Protein AF-A0A1S8NBG9-F1 (afdb_monomer)

Solvent-accessible surface area (backbone atoms only — not comparable to full-atom values): 9464 Å² total; per-residue (Å²): 134,78,67,50,77,37,63,27,45,34,36,45,98,89,48,77,46,78,26,41,37,34,44,39,78,67,17,35,38,42,40,48,96,92,41,58,25,39,24,71,75,45,50,79,64,32,30,39,84,59,44,77,70,45,58,77,79,46,57,57,57,92,44,31,61,27,52,38,35,39,42,31,65,45,77,34,36,39,34,44,90,95,41,80,42,86,42,69,28,41,37,36,41,33,34,54,68,92,45,78,54,29,34,39,32,38,76,51,101,91,48,78,48,74,35,72,37,75,32,57,67,54,26,52,57,48,41,58,68,70,48,62,92,66,55,44,79,48,47,79,69,54,62,52,71,66,76,68,98,62,98,65,96,69,89,84,81,83,89,82,87,88,130

Radius of gyration: 17.29 Å; Cα contacts (8 Å, |Δi|>4): 307; chains: 1; bounding box: 41×31×52 Å

pLDDT: mean 83.18, std 18.27, range [30.61, 98.06]

Mean predicted aligned error: 8.27 Å

Structure (mmCIF, N/CA/C/O backbone):
data_AF-A0A1S8NBG9-F1
#
_entry.id   AF-A0A1S8NBG9-F1
#
loop_
_atom_site.group_PDB
_atom_site.id
_atom_site.type_symbol
_atom_site.label_atom_id
_atom_site.label_alt_id
_atom_site.label_comp_id
_atom_site.label_asym_id
_atom_site.label_entity_id
_atom_site.label_seq_id
_atom_site.pdbx_PDB_ins_code
_atom_site.Cartn_x
_atom_site.Cartn_y
_atom_site.Cartn_z
_atom_site.occupancy
_atom_site.B_iso_or_equiv
_atom_site.auth_seq_id
_atom_site.auth_comp_id
_atom_site.auth_asym_id
_atom_site.auth_atom_id
_atom_site.pdbx_PDB_model_num
ATOM 1 N N . MET A 1 1 ? 16.364 2.952 12.885 1.00 53.50 1 MET A N 1
ATOM 2 C CA . MET A 1 1 ? 15.280 3.557 12.078 1.00 53.50 1 MET A CA 1
ATOM 3 C C . MET A 1 1 ? 14.243 2.465 11.866 1.00 53.50 1 MET A C 1
ATOM 5 O O . MET A 1 1 ? 14.634 1.398 11.414 1.00 53.50 1 MET A O 1
ATOM 9 N N . VAL A 1 2 ? 12.998 2.642 12.316 1.00 58.16 2 VAL A N 1
ATOM 10 C CA . VAL A 1 2 ? 11.990 1.567 12.262 1.00 58.16 2 VAL A CA 1
ATOM 11 C C . VAL A 1 2 ? 11.369 1.547 10.867 1.00 58.16 2 VAL A C 1
ATOM 13 O O . VAL A 1 2 ? 10.716 2.514 10.483 1.00 58.16 2 VAL A O 1
ATOM 16 N N . ASN A 1 3 ? 11.587 0.460 10.127 1.00 77.38 3 ASN A N 1
ATOM 17 C CA . ASN A 1 3 ? 10.870 0.169 8.889 1.00 77.38 3 ASN A CA 1
ATOM 18 C C . ASN A 1 3 ? 9.755 -0.821 9.222 1.00 77.38 3 ASN A C 1
ATOM 20 O O . ASN A 1 3 ? 10.030 -1.916 9.718 1.00 77.38 3 ASN A O 1
ATOM 24 N N . ILE A 1 4 ? 8.504 -0.444 8.970 1.00 88.69 4 ILE A N 1
ATOM 25 C CA . ILE A 1 4 ? 7.360 -1.328 9.190 1.00 88.69 4 ILE A CA 1
ATOM 26 C C . ILE A 1 4 ? 7.113 -2.107 7.901 1.00 88.69 4 ILE A C 1
ATOM 28 O O . ILE A 1 4 ? 6.866 -1.512 6.856 1.00 88.69 4 ILE A O 1
ATOM 32 N N . LYS A 1 5 ? 7.209 -3.435 7.981 1.00 92.75 5 LYS A N 1
ATOM 33 C CA . LYS A 1 5 ? 7.091 -4.348 6.841 1.00 92.75 5 LYS A CA 1
ATOM 34 C C . LYS A 1 5 ? 5.676 -4.910 6.733 1.00 92.75 5 LYS A C 1
ATOM 36 O O . LYS A 1 5 ? 5.178 -5.500 7.691 1.00 92.75 5 LYS A O 1
ATOM 41 N N . TYR A 1 6 ? 5.092 -4.836 5.541 1.00 93.50 6 TYR A N 1
ATOM 42 C CA . TYR A 1 6 ? 3.836 -5.499 5.203 1.00 93.50 6 TYR A CA 1
ATOM 43 C C . TYR A 1 6 ? 3.975 -6.356 3.952 1.00 93.50 6 TYR A C 1
ATOM 45 O O . TYR A 1 6 ? 4.665 -5.999 3.000 1.00 93.50 6 TYR A O 1
ATOM 53 N N . ASN A 1 7 ? 3.282 -7.492 3.956 1.00 95.00 7 ASN A N 1
ATOM 54 C CA . ASN A 1 7 ? 3.069 -8.256 2.735 1.00 95.00 7 ASN A CA 1
ATOM 55 C C . ASN A 1 7 ? 1.997 -7.558 1.900 1.00 95.00 7 ASN A C 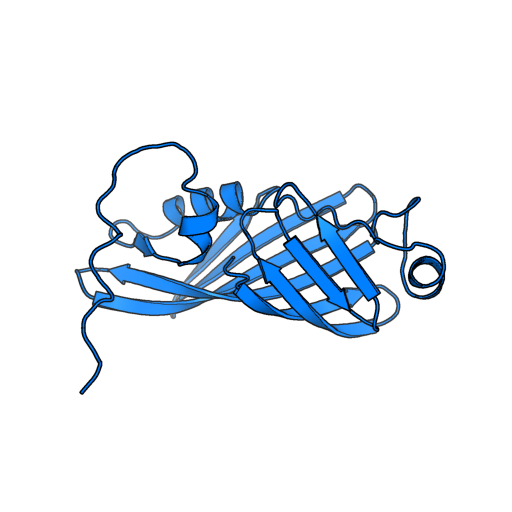1
ATOM 57 O O . ASN A 1 7 ? 0.993 -7.086 2.444 1.00 95.00 7 ASN A O 1
ATOM 61 N N . ALA A 1 8 ? 2.195 -7.560 0.592 1.00 97.06 8 ALA A N 1
ATOM 62 C CA . ALA A 1 8 ? 1.265 -6.999 -0.365 1.00 97.06 8 ALA A CA 1
ATOM 63 C C . ALA A 1 8 ? 1.003 -7.982 -1.507 1.00 97.06 8 ALA A C 1
ATOM 65 O O . ALA A 1 8 ? 1.795 -8.895 -1.760 1.00 97.06 8 ALA A O 1
ATOM 66 N N . LEU A 1 9 ? -0.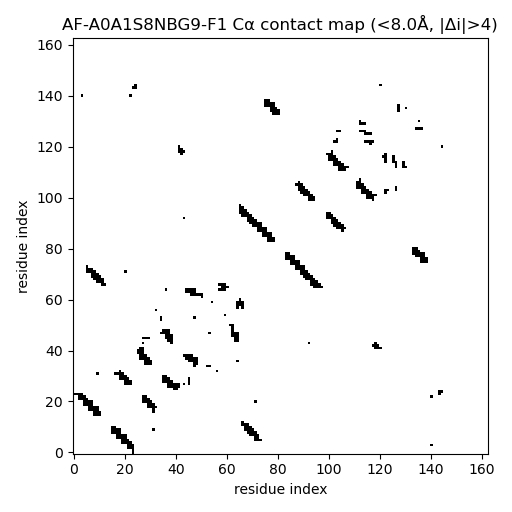124 -7.795 -2.179 1.00 98.06 9 LEU A N 1
ATOM 67 C CA . LEU A 1 9 ? -0.411 -8.429 -3.455 1.00 98.06 9 LEU A CA 1
ATOM 68 C C . LEU A 1 9 ? -0.178 -7.387 -4.545 1.00 98.06 9 LEU A C 1
ATOM 70 O O . LEU A 1 9 ? -0.821 -6.341 -4.540 1.00 98.06 9 LEU A O 1
ATOM 74 N N . TYR A 1 10 ? 0.766 -7.660 -5.433 1.00 97.88 10 TYR A N 1
ATOM 75 C CA . TYR A 1 10 ? 1.081 -6.825 -6.580 1.00 97.88 10 TYR A CA 1
ATOM 76 C C . TYR A 1 10 ? 0.446 -7.435 -7.823 1.00 97.88 10 TYR A C 1
ATOM 78 O O . TYR A 1 10 ? 0.564 -8.640 -8.044 1.00 97.88 10 TYR A O 1
ATOM 86 N N . THR A 1 11 ? -0.218 -6.618 -8.628 1.00 97.44 11 THR A N 1
ATOM 87 C CA . THR A 1 11 ? -0.814 -7.042 -9.893 1.00 97.44 11 THR A CA 1
ATOM 88 C C . THR A 1 11 ? -0.444 -6.057 -10.988 1.00 97.44 11 THR A C 1
ATOM 90 O O . THR A 1 11 ? -0.571 -4.850 -10.807 1.00 97.44 11 THR A O 1
ATOM 93 N N . ASP A 1 12 ? -0.015 -6.572 -12.129 1.00 95.06 12 ASP A N 1
ATOM 94 C CA . ASP A 1 12 ? 0.208 -5.817 -13.358 1.00 95.06 12 ASP A CA 1
ATOM 95 C C . ASP A 1 12 ? -0.260 -6.643 -14.567 1.00 95.06 12 ASP A C 1
ATOM 97 O O . ASP A 1 12 ? -0.882 -7.697 -14.419 1.00 95.06 12 ASP A O 1
ATOM 101 N N . ASN A 1 13 ? 0.041 -6.186 -15.784 1.00 89.00 13 ASN A N 1
ATOM 102 C CA . ASN A 1 13 ? -0.348 -6.913 -16.997 1.00 89.00 13 ASN A CA 1
ATOM 103 C C . ASN A 1 13 ? 0.379 -8.263 -17.172 1.00 89.00 13 ASN A C 1
ATOM 105 O O . ASN A 1 13 ? -0.015 -9.047 -18.034 1.00 89.00 13 ASN A O 1
ATOM 109 N N . LEU A 1 14 ? 1.442 -8.534 -16.405 1.00 88.69 14 LEU A N 1
ATOM 110 C CA . LEU A 1 14 ? 2.198 -9.788 -16.473 1.00 88.69 14 LEU A CA 1
ATOM 111 C C . LEU A 1 14 ? 1.652 -10.838 -15.501 1.00 88.69 14 LEU A C 1
ATOM 113 O O . LEU A 1 14 ? 1.815 -12.035 -15.739 1.00 88.69 14 LEU A O 1
ATOM 117 N N . GLY A 1 15 ? 0.976 -10.416 -14.432 1.00 91.56 15 GLY A N 1
ATOM 118 C CA . GLY A 1 15 ? 0.299 -11.326 -13.520 1.00 91.56 15 GLY A CA 1
ATOM 119 C C . GLY A 1 15 ? 0.098 -10.759 -12.123 1.00 91.56 15 GLY A C 1
ATOM 120 O O . GLY A 1 15 ? 0.120 -9.553 -11.898 1.00 91.56 15 GLY A O 1
ATOM 121 N N . CYS A 1 16 ? -0.117 -11.669 -11.175 1.00 95.75 16 CYS A N 1
ATOM 122 C CA . CYS A 1 16 ? -0.389 -11.364 -9.777 1.00 95.75 16 CYS A CA 1
ATOM 123 C C . CYS A 1 16 ? 0.613 -12.096 -8.876 1.00 95.75 16 CYS A C 1
ATOM 125 O O . CYS A 1 16 ? 0.740 -13.320 -8.943 1.00 95.75 16 CYS A O 1
ATOM 127 N N . GLU A 1 17 ? 1.331 -11.353 -8.037 1.00 96.31 17 GLU A N 1
ATOM 128 C CA . GLU A 1 17 ? 2.477 -11.845 -7.276 1.00 96.31 17 GLU A CA 1
ATOM 129 C C . GLU A 1 17 ? 2.535 -11.269 -5.859 1.00 96.31 17 GLU A C 1
ATOM 131 O O . GLU A 1 17 ? 1.965 -10.225 -5.542 1.00 96.31 17 GLU A O 1
ATOM 136 N N . LYS A 1 18 ? 3.251 -11.964 -4.970 1.00 96.81 18 LYS A N 1
ATOM 137 C CA . LYS A 1 18 ? 3.513 -11.456 -3.621 1.00 96.81 18 LYS A CA 1
ATOM 138 C C . LYS A 1 18 ? 4.610 -10.401 -3.682 1.00 96.81 18 LYS A C 1
ATOM 140 O O . LYS A 1 18 ? 5.699 -10.671 -4.178 1.00 96.81 18 LYS A O 1
ATOM 145 N N . ALA A 1 19 ? 4.333 -9.253 -3.087 1.00 97.12 19 ALA A N 1
ATOM 146 C CA . ALA A 1 19 ? 5.289 -8.179 -2.884 1.00 97.12 19 ALA A CA 1
ATOM 147 C C . ALA A 1 19 ? 5.481 -7.903 -1.391 1.00 97.12 19 ALA A C 1
ATOM 149 O O . ALA A 1 19 ? 4.725 -8.377 -0.531 1.00 97.12 19 ALA A O 1
ATOM 150 N N . VAL A 1 20 ? 6.495 -7.105 -1.084 1.00 96.81 20 VAL A N 1
ATOM 151 C CA . VAL A 1 20 ? 6.719 -6.574 0.258 1.00 96.81 20 VAL A CA 1
ATOM 152 C C . VAL A 1 20 ? 6.787 -5.060 0.180 1.00 96.81 20 VAL A C 1
ATOM 154 O O . VAL A 1 20 ? 7.466 -4.514 -0.681 1.00 96.81 20 VAL A O 1
ATOM 157 N N . VAL A 1 21 ? 6.104 -4.389 1.103 1.00 95.25 21 VAL A N 1
ATOM 158 C CA . VAL A 1 21 ? 6.131 -2.933 1.221 1.00 95.25 21 VAL A CA 1
ATOM 159 C C . VAL A 1 21 ? 6.673 -2.553 2.588 1.00 95.25 21 VAL A C 1
ATOM 161 O O . VAL A 1 21 ? 6.240 -3.092 3.611 1.00 95.25 21 VAL A O 1
ATOM 164 N N . TYR A 1 22 ? 7.610 -1.615 2.607 1.00 93.12 22 TYR A N 1
ATOM 165 C CA . TYR A 1 22 ? 8.170 -1.040 3.818 1.00 93.12 22 TYR A CA 1
ATOM 166 C C . TYR A 1 22 ? 7.726 0.407 3.952 1.00 93.12 22 TYR A C 1
ATOM 168 O O . TYR A 1 22 ? 7.833 1.195 3.016 1.00 93.12 22 TYR A O 1
ATOM 176 N N . PHE A 1 23 ? 7.262 0.749 5.146 1.00 89.94 23 PHE A N 1
ATOM 177 C CA . PHE A 1 23 ? 6.854 2.094 5.516 1.00 89.94 23 PHE A CA 1
ATOM 178 C C . PHE A 1 23 ? 7.892 2.669 6.472 1.00 89.94 23 PHE A C 1
ATOM 180 O O . PHE A 1 23 ? 8.256 2.029 7.465 1.00 89.94 23 PHE A O 1
ATOM 187 N N . SER A 1 24 ? 8.368 3.878 6.185 1.00 87.69 24 SER A N 1
ATOM 188 C CA . SER A 1 24 ? 9.344 4.578 7.016 1.00 87.69 24 SER A CA 1
ATOM 189 C C . SER A 1 24 ? 9.103 6.090 7.011 1.00 87.69 24 SER A C 1
ATOM 191 O O . SER A 1 24 ? 8.378 6.618 6.175 1.00 87.69 24 SER A O 1
ATOM 193 N N . LYS A 1 25 ? 9.788 6.812 7.908 1.00 80.94 25 LYS A N 1
ATOM 194 C CA . LYS A 1 25 ? 9.825 8.289 7.901 1.00 80.94 25 LYS A CA 1
ATOM 195 C C . LYS 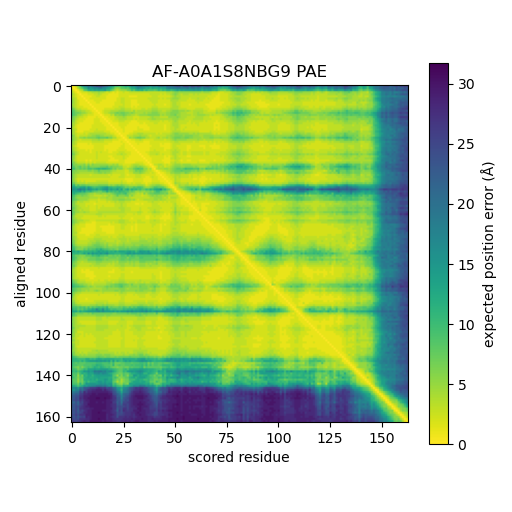A 1 25 ? 10.422 8.900 6.633 1.00 80.94 25 LYS A C 1
ATOM 197 O O . LYS A 1 25 ? 10.214 10.080 6.398 1.00 80.94 25 LYS A O 1
ATOM 202 N N . LYS A 1 26 ? 11.192 8.129 5.864 1.00 82.00 26 LYS A N 1
ATOM 203 C CA . LYS A 1 26 ? 11.803 8.585 4.610 1.00 82.00 26 LYS A CA 1
ATOM 204 C C . LYS A 1 26 ? 10.953 8.250 3.384 1.00 82.00 26 LYS A C 1
ATOM 206 O O . LYS A 1 26 ? 11.410 8.494 2.281 1.00 82.00 26 LYS A O 1
ATOM 211 N N . GLY A 1 27 ? 9.772 7.662 3.586 1.00 89.19 27 GLY A N 1
ATOM 212 C CA . GLY A 1 27 ? 8.869 7.272 2.517 1.00 89.19 27 GLY A CA 1
ATOM 213 C C . GLY A 1 27 ? 8.635 5.760 2.442 1.00 89.19 27 GLY A C 1
ATOM 214 O O . GLY A 1 27 ? 8.693 5.060 3.465 1.00 89.19 27 GLY A O 1
ATOM 215 N N . LEU A 1 28 ? 8.335 5.269 1.239 1.00 92.62 28 LEU A N 1
ATOM 216 C CA . LEU A 1 28 ? 7.943 3.885 0.969 1.00 92.62 28 LEU A CA 1
ATOM 217 C C . LEU A 1 28 ? 9.010 3.147 0.165 1.00 92.62 28 LEU A C 1
ATOM 219 O O . LEU A 1 28 ? 9.664 3.724 -0.698 1.00 92.62 28 LEU A O 1
ATOM 223 N N . GLN A 1 29 ? 9.120 1.843 0.401 1.00 95.06 29 GLN A N 1
ATOM 224 C CA . GLN A 1 29 ? 9.870 0.935 -0.461 1.00 95.06 29 GLN A CA 1
ATOM 225 C C . GLN A 1 29 ? 8.983 -0.246 -0.852 1.00 95.06 29 GLN A C 1
ATOM 227 O O . GLN A 1 29 ? 8.334 -0.836 0.011 1.00 95.06 29 GLN A O 1
ATOM 232 N N . LEU A 1 30 ? 8.977 -0.599 -2.133 1.00 96.00 30 LEU A N 1
ATOM 233 C CA . LEU A 1 30 ? 8.299 -1.757 -2.705 1.00 96.00 30 LEU A CA 1
ATOM 234 C C . LEU A 1 30 ? 9.347 -2.735 -3.244 1.00 96.00 30 LEU A C 1
ATOM 236 O O . LEU A 1 30 ? 10.102 -2.386 -4.147 1.00 96.00 30 LEU A O 1
ATOM 240 N N . ASP A 1 31 ? 9.347 -3.964 -2.733 1.00 95.62 31 ASP A N 1
ATOM 241 C CA . ASP A 1 31 ? 10.161 -5.066 -3.249 1.00 95.62 31 ASP A CA 1
ATOM 242 C C . ASP A 1 31 ? 9.271 -6.067 -4.002 1.00 95.62 31 ASP A C 1
ATOM 244 O O . ASP A 1 31 ? 8.336 -6.641 -3.427 1.00 95.62 31 ASP A O 1
ATOM 248 N N . ILE A 1 32 ? 9.573 -6.294 -5.284 1.00 95.69 32 ILE A N 1
ATOM 249 C CA . ILE A 1 32 ? 8.818 -7.178 -6.186 1.00 95.69 32 ILE A CA 1
ATOM 250 C C . ILE A 1 32 ? 9.721 -7.697 -7.321 1.00 95.69 32 ILE A C 1
ATOM 252 O O . ILE A 1 32 ? 10.531 -6.954 -7.865 1.00 95.69 32 ILE A O 1
ATOM 256 N N . ARG A 1 33 ? 9.615 -8.993 -7.662 1.00 93.12 33 ARG A N 1
ATOM 257 C CA . ARG A 1 33 ? 10.421 -9.694 -8.695 1.00 93.12 33 ARG A CA 1
ATOM 258 C C . ARG A 1 33 ? 11.941 -9.472 -8.594 1.00 93.12 33 ARG A C 1
ATOM 260 O O . ARG A 1 33 ? 12.637 -9.423 -9.600 1.00 93.12 33 ARG A O 1
ATOM 267 N N . GLY A 1 34 ? 12.463 -9.334 -7.375 1.00 90.94 34 GLY A N 1
ATOM 268 C CA . GLY A 1 34 ? 13.890 -9.073 -7.142 1.00 90.94 34 GLY A CA 1
ATOM 269 C C . GLY A 1 34 ? 14.327 -7.627 -7.404 1.00 90.94 34 GLY A C 1
ATOM 270 O O . GLY A 1 34 ? 15.505 -7.324 -7.245 1.00 90.94 34 GLY A O 1
ATOM 271 N N . CYS A 1 35 ? 13.401 -6.730 -7.749 1.00 93.00 35 CYS A N 1
ATOM 272 C CA . CYS A 1 35 ? 13.638 -5.295 -7.861 1.00 93.00 35 CYS A CA 1
ATOM 273 C C . CYS A 1 35 ? 13.113 -4.553 -6.624 1.00 93.00 35 CYS A C 1
ATOM 275 O O . CYS A 1 35 ? 12.118 -4.960 -6.020 1.00 93.00 35 CYS A O 1
ATOM 277 N N . SER A 1 36 ? 13.759 -3.433 -6.298 1.00 94.12 36 SER A N 1
ATOM 278 C CA . SER A 1 36 ? 13.324 -2.502 -5.253 1.00 94.12 36 SER A CA 1
ATOM 279 C C . SER A 1 36 ? 13.007 -1.140 -5.859 1.00 94.12 36 SER A C 1
ATOM 281 O O . SER A 1 36 ? 13.814 -0.571 -6.602 1.00 94.12 36 SER A O 1
ATOM 283 N N . PHE A 1 37 ? 11.844 -0.612 -5.498 1.00 95.25 37 PHE A N 1
ATOM 284 C CA . PHE A 1 37 ? 11.385 0.718 -5.865 1.00 95.25 37 PHE A CA 1
ATOM 285 C C . PHE A 1 37 ? 11.190 1.557 -4.614 1.00 95.25 37 PHE A C 1
ATOM 287 O O . PHE A 1 37 ? 10.711 1.056 -3.599 1.00 95.25 37 PHE A O 1
ATOM 294 N N . GLU A 1 38 ? 11.534 2.833 -4.687 1.00 94.56 38 GLU A N 1
ATOM 295 C CA . GLU A 1 38 ? 11.495 3.746 -3.552 1.00 94.56 38 GLU A CA 1
ATOM 296 C C . GLU A 1 38 ? 10.682 4.988 -3.877 1.00 94.56 38 GLU A C 1
ATOM 298 O O . GLU A 1 38 ? 10.540 5.384 -5.031 1.00 94.56 38 GLU A O 1
ATOM 303 N N . ASN A 1 39 ? 10.136 5.585 -2.831 1.00 91.31 39 ASN A N 1
ATOM 304 C CA . ASN A 1 39 ? 9.374 6.813 -2.880 1.00 91.31 39 ASN A CA 1
ATOM 305 C C . ASN A 1 39 ? 9.711 7.638 -1.637 1.00 91.31 39 ASN A C 1
ATOM 307 O O . ASN A 1 39 ? 9.725 7.078 -0.543 1.00 91.31 39 ASN A O 1
ATOM 311 N N . GLU A 1 40 ? 9.943 8.942 -1.789 1.00 84.00 40 GLU A N 1
ATOM 312 C CA . GLU A 1 40 ? 10.349 9.823 -0.681 1.00 84.00 40 GLU A CA 1
ATOM 313 C C . GLU A 1 40 ? 9.174 10.569 -0.015 1.00 84.00 40 GLU A C 1
ATOM 315 O O . GLU A 1 40 ? 9.336 11.120 1.075 1.00 84.00 40 GLU A O 1
ATOM 320 N N . TYR A 1 41 ? 7.980 10.557 -0.626 1.00 79.25 41 TYR A N 1
ATOM 321 C CA . TYR A 1 41 ? 6.877 11.473 -0.292 1.00 79.25 41 TYR A CA 1
ATOM 322 C C . TYR A 1 41 ? 5.582 10.802 0.205 1.00 79.25 41 TYR A C 1
ATOM 324 O O . TYR A 1 41 ? 4.592 11.487 0.439 1.00 79.25 41 TYR A O 1
ATOM 332 N N . LEU A 1 42 ? 5.582 9.482 0.440 1.00 83.62 42 LEU A N 1
ATOM 333 C CA . LEU A 1 42 ? 4.411 8.687 0.865 1.00 83.62 42 LEU A CA 1
ATOM 334 C C . LEU A 1 42 ? 3.187 8.796 -0.080 1.00 83.62 42 LEU A C 1
ATOM 336 O O . LEU A 1 42 ? 2.075 8.436 0.315 1.00 83.62 42 LEU A O 1
ATOM 340 N N . ASP A 1 43 ? 3.395 9.244 -1.319 1.00 87.44 43 ASP A N 1
ATOM 341 C CA . ASP A 1 43 ? 2.388 9.457 -2.374 1.00 87.44 43 ASP A CA 1
ATOM 342 C C . ASP A 1 43 ? 2.302 8.288 -3.376 1.00 87.44 43 ASP A C 1
ATOM 344 O O . ASP A 1 43 ? 1.557 8.338 -4.350 1.00 87.44 43 ASP A O 1
ATOM 348 N N . PHE A 1 44 ? 3.017 7.195 -3.086 1.00 92.38 44 PHE A N 1
ATOM 349 C CA . PHE A 1 44 ? 3.058 5.958 -3.873 1.00 92.38 44 PHE A CA 1
ATOM 350 C C . PHE A 1 44 ? 3.685 6.095 -5.273 1.00 92.38 44 PHE A C 1
ATOM 352 O O . PHE A 1 44 ? 3.619 5.164 -6.077 1.00 92.38 44 PHE A O 1
ATOM 359 N N . ASP A 1 45 ? 4.374 7.196 -5.570 1.00 93.06 45 ASP A N 1
ATOM 360 C CA . ASP A 1 45 ? 5.148 7.321 -6.805 1.00 93.06 45 ASP A CA 1
ATOM 361 C C . ASP A 1 45 ? 6.489 6.582 -6.683 1.00 93.06 45 ASP A C 1
ATOM 363 O O . ASP A 1 45 ? 7.492 7.106 -6.198 1.00 93.06 45 ASP A O 1
ATOM 367 N N . PHE A 1 46 ? 6.483 5.306 -7.073 1.00 94.56 46 PHE A N 1
ATOM 368 C CA . PHE A 1 46 ? 7.617 4.393 -6.938 1.00 94.56 46 PHE A CA 1
ATOM 369 C C . PHE A 1 46 ? 8.633 4.548 -8.075 1.00 94.56 46 PHE A C 1
ATOM 371 O O . PHE A 1 46 ? 8.302 4.405 -9.253 1.00 94.56 46 PHE A O 1
ATOM 378 N N . VAL A 1 47 ? 9.901 4.749 -7.715 1.00 94.25 47 VAL A N 1
ATOM 379 C CA . VAL A 1 47 ? 11.026 4.908 -8.644 1.00 94.25 47 VAL A CA 1
ATOM 380 C C . VAL A 1 47 ? 12.062 3.808 -8.416 1.00 94.25 47 VAL A C 1
ATOM 382 O O . VAL A 1 47 ? 12.461 3.526 -7.288 1.00 94.25 47 VAL A O 1
ATOM 385 N N . ALA A 1 48 ? 12.522 3.171 -9.491 1.00 92.69 48 ALA A N 1
ATOM 386 C CA . ALA A 1 48 ? 13.574 2.165 -9.444 1.00 92.69 48 ALA A CA 1
ATOM 387 C C . ALA A 1 48 ? 14.948 2.807 -9.192 1.00 92.69 48 ALA A C 1
ATOM 389 O O . ALA A 1 48 ? 15.334 3.758 -9.877 1.00 92.69 48 ALA A O 1
ATOM 390 N N . LYS A 1 49 ? 15.739 2.224 -8.279 1.00 80.62 49 LYS A N 1
ATOM 391 C CA . LYS A 1 49 ? 17.145 2.623 -8.055 1.00 80.62 49 LYS A CA 1
ATOM 392 C C . LYS A 1 49 ? 18.055 2.347 -9.256 1.00 80.62 49 LYS A C 1
ATOM 394 O O . LYS A 1 49 ? 18.975 3.113 -9.521 1.00 80.62 49 LYS A O 1
ATOM 399 N N . SER A 1 50 ? 17.806 1.250 -9.971 1.00 74.50 50 SER A N 1
ATOM 400 C CA . SER A 1 50 ? 18.510 0.851 -11.194 1.00 74.50 50 SER A CA 1
ATOM 401 C C . SER A 1 50 ? 17.477 0.475 -12.245 1.00 74.50 50 SER A C 1
ATOM 403 O O . SER A 1 50 ? 16.660 -0.416 -12.019 1.00 74.50 50 SER A O 1
ATOM 405 N N . SER A 1 51 ? 17.482 1.160 -13.389 1.00 71.81 51 SER A N 1
ATOM 406 C CA . SER A 1 51 ? 16.419 0.981 -14.379 1.00 71.81 51 SER A CA 1
ATOM 407 C C . SER A 1 51 ? 16.673 -0.119 -15.396 1.00 71.81 51 SER A C 1
ATOM 409 O O . SER A 1 51 ? 15.720 -0.555 -16.027 1.00 71.81 51 SER A O 1
ATOM 411 N N . ASN A 1 52 ? 17.906 -0.604 -15.556 1.00 78.50 52 ASN A N 1
ATOM 412 C CA . ASN A 1 52 ? 18.207 -1.569 -16.616 1.00 78.50 52 ASN A CA 1
ATOM 413 C C . ASN A 1 52 ? 17.486 -2.908 -16.410 1.00 78.50 52 ASN A C 1
ATOM 415 O O . ASN A 1 52 ? 16.843 -3.388 -17.332 1.00 78.50 52 ASN A O 1
ATOM 419 N N . GLU A 1 53 ? 17.524 -3.480 -15.207 1.00 81.06 53 GLU A N 1
ATOM 420 C CA . GLU A 1 53 ? 16.826 -4.744 -14.922 1.00 81.06 53 GLU A CA 1
ATOM 421 C C . GLU A 1 53 ? 15.309 -4.540 -14.803 1.00 81.06 53 GLU A C 1
ATOM 423 O O . GLU A 1 53 ? 14.528 -5.293 -15.384 1.00 81.06 53 GLU A O 1
ATOM 428 N N . ALA A 1 54 ? 14.883 -3.469 -14.126 1.00 87.75 54 ALA A N 1
ATOM 429 C CA . ALA A 1 54 ? 13.468 -3.187 -13.900 1.00 87.75 54 ALA A CA 1
ATOM 430 C C . ALA A 1 54 ? 12.694 -2.923 -15.209 1.00 87.75 54 ALA A C 1
ATOM 432 O O . ALA A 1 54 ? 11.569 -3.395 -15.357 1.00 87.75 54 ALA A O 1
ATOM 433 N N . LYS A 1 55 ? 13.304 -2.263 -16.207 1.00 87.12 55 LYS A N 1
ATOM 434 C CA . LYS A 1 55 ? 12.675 -1.991 -17.517 1.00 87.12 55 LYS A CA 1
ATOM 435 C C . LYS A 1 55 ? 12.275 -3.249 -18.288 1.00 87.12 55 LYS A C 1
ATOM 437 O O . LYS A 1 55 ? 11.409 -3.171 -19.154 1.00 87.12 55 LYS A O 1
ATOM 442 N N . HIS A 1 56 ? 12.910 -4.387 -18.013 1.00 88.38 56 HIS A N 1
ATOM 443 C CA . HIS A 1 56 ? 12.573 -5.658 -18.656 1.00 88.38 56 HIS A CA 1
ATOM 444 C C . HIS A 1 56 ? 11.446 -6.413 -17.943 1.00 88.38 56 HIS A C 1
ATOM 446 O O . HIS A 1 56 ? 10.850 -7.309 -18.535 1.00 88.38 56 HIS A O 1
ATOM 452 N N . LEU A 1 57 ? 11.159 -6.061 -16.689 1.00 91.94 57 LEU A N 1
ATOM 453 C CA . LEU A 1 57 ? 10.221 -6.774 -15.819 1.00 91.94 57 LEU A CA 1
ATOM 454 C C . LEU A 1 57 ? 8.945 -5.980 -15.522 1.00 91.94 57 LEU A C 1
ATOM 456 O O . LEU A 1 57 ? 7.988 -6.555 -15.004 1.00 91.94 57 LEU A O 1
ATOM 460 N N . PHE A 1 58 ? 8.935 -4.678 -15.817 1.00 93.88 58 PHE A N 1
ATOM 461 C CA . PHE A 1 58 ? 7.870 -3.762 -15.427 1.00 93.88 58 PHE A CA 1
ATOM 462 C C . PHE A 1 58 ? 7.585 -2.707 -16.495 1.00 93.88 58 PHE A C 1
ATOM 464 O O . PHE A 1 58 ? 8.464 -2.281 -17.246 1.00 93.88 58 PHE A O 1
ATOM 471 N N . TYR A 1 59 ? 6.347 -2.215 -16.503 1.00 92.38 59 TYR A N 1
ATOM 472 C CA . TYR A 1 59 ? 5.968 -1.040 -17.280 1.00 92.38 59 TYR A CA 1
ATOM 473 C C . TYR A 1 59 ? 6.420 0.229 -16.562 1.00 92.38 59 TYR A C 1
ATOM 475 O O . TYR A 1 59 ? 5.898 0.598 -15.506 1.00 92.38 59 TYR A O 1
ATOM 483 N N . MET A 1 60 ? 7.394 0.907 -17.162 1.00 92.06 60 MET A N 1
ATOM 484 C CA . MET A 1 60 ? 8.040 2.075 -16.579 1.00 92.06 60 MET A CA 1
ATOM 485 C C . MET A 1 60 ? 8.061 3.266 -17.536 1.00 92.06 60 MET A C 1
ATOM 487 O O . MET A 1 60 ? 8.125 3.103 -18.756 1.00 92.06 60 MET A O 1
ATOM 491 N N . LYS A 1 61 ? 8.075 4.472 -16.966 1.00 91.19 61 LYS A N 1
ATOM 492 C CA . LYS A 1 61 ? 8.434 5.715 -17.655 1.00 91.19 61 LYS A CA 1
ATOM 493 C C . LYS A 1 61 ? 9.714 6.242 -17.025 1.00 91.19 61 LYS A C 1
ATOM 495 O O . LYS A 1 61 ? 9.733 6.557 -15.843 1.00 91.19 61 LYS A O 1
ATOM 500 N N . ASP A 1 62 ? 10.791 6.295 -17.800 1.00 89.94 62 ASP A N 1
ATOM 501 C CA . ASP A 1 62 ? 12.138 6.568 -17.291 1.00 89.94 62 ASP A CA 1
ATOM 502 C C . ASP A 1 62 ? 12.551 5.560 -16.201 1.00 89.94 62 ASP A C 1
ATOM 504 O O . ASP A 1 62 ? 12.897 4.418 -16.524 1.00 89.94 62 ASP A O 1
ATOM 508 N N . ASN A 1 63 ? 12.492 5.961 -14.930 1.00 92.06 63 ASN A N 1
ATOM 509 C CA . ASN A 1 63 ? 12.749 5.105 -13.770 1.00 92.06 63 ASN A CA 1
ATOM 510 C C . ASN A 1 63 ? 11.487 4.874 -12.915 1.00 92.06 63 ASN A C 1
ATOM 512 O O . ASN A 1 63 ? 11.551 4.160 -11.921 1.00 92.06 63 ASN A O 1
ATOM 516 N N . GLU A 1 64 ? 10.359 5.476 -13.274 1.00 93.25 64 GLU A N 1
ATOM 517 C CA . GLU A 1 64 ? 9.116 5.449 -12.511 1.00 93.25 64 GLU A CA 1
ATOM 518 C C . GLU A 1 64 ? 8.251 4.250 -12.906 1.00 93.25 64 GLU A C 1
ATOM 520 O O . GLU A 1 64 ? 8.083 3.958 -14.093 1.00 93.25 64 GLU A O 1
ATOM 525 N N . LEU A 1 65 ? 7.686 3.563 -11.915 1.00 94.31 65 LEU A N 1
ATOM 526 C CA . LEU A 1 65 ? 6.740 2.472 -12.109 1.00 94.31 65 LEU A CA 1
ATOM 527 C C . LEU A 1 65 ? 5.344 3.048 -12.371 1.00 94.31 65 LEU A C 1
ATOM 529 O O . LEU A 1 65 ? 4.777 3.714 -11.509 1.00 94.31 65 LEU A O 1
ATOM 533 N N . ILE A 1 66 ? 4.782 2.790 -13.554 1.00 94.25 66 ILE A N 1
ATOM 534 C CA . ILE A 1 66 ? 3.577 3.499 -14.020 1.00 94.25 66 ILE A CA 1
ATOM 535 C C . ILE A 1 66 ? 2.351 2.612 -14.233 1.00 94.25 66 ILE A C 1
ATOM 537 O O . ILE A 1 66 ? 1.310 3.134 -14.619 1.00 94.25 66 ILE A O 1
ATOM 541 N N . ASP A 1 67 ? 2.446 1.299 -14.055 1.00 94.94 67 ASP A N 1
ATOM 542 C CA . ASP A 1 67 ? 1.312 0.397 -14.278 1.00 94.94 67 ASP A CA 1
ATOM 543 C C . ASP A 1 67 ? 1.318 -0.721 -13.237 1.00 94.94 67 ASP A C 1
ATOM 545 O O . ASP A 1 67 ? 2.111 -1.659 -13.335 1.00 94.94 67 ASP A O 1
ATOM 549 N N . TYR A 1 68 ? 0.504 -0.568 -12.193 1.00 96.31 68 TYR A N 1
ATOM 550 C CA . TYR A 1 68 ? 0.398 -1.540 -11.114 1.00 96.31 68 TYR A CA 1
ATOM 551 C C . TYR A 1 68 ? -0.851 -1.346 -10.247 1.00 96.31 68 TYR A C 1
ATOM 553 O O . TYR A 1 68 ? -1.365 -0.241 -10.075 1.00 96.31 68 TYR A O 1
ATOM 561 N N . VAL A 1 69 ? -1.272 -2.436 -9.612 1.00 97.44 69 VAL A N 1
ATOM 562 C CA . VAL A 1 69 ? -2.186 -2.454 -8.469 1.00 97.44 69 VAL A CA 1
ATOM 563 C C . VAL A 1 69 ? -1.469 -3.099 -7.291 1.00 97.44 69 VAL A C 1
ATOM 565 O O . VAL A 1 69 ? -0.844 -4.149 -7.434 1.00 97.44 69 VAL A O 1
ATOM 568 N N . LEU A 1 70 ? -1.556 -2.478 -6.122 1.00 97.81 70 LEU A N 1
ATOM 569 C CA . LEU A 1 70 ? -0.909 -2.925 -4.900 1.00 97.81 70 LEU A CA 1
ATOM 570 C C . LEU A 1 70 ? -1.918 -2.957 -3.751 1.00 97.81 70 LEU A C 1
ATOM 572 O O . LEU A 1 70 ? -2.360 -1.918 -3.267 1.00 97.81 70 LEU A O 1
ATOM 576 N N . ASP A 1 71 ? -2.227 -4.161 -3.280 1.00 97.94 71 ASP A N 1
ATOM 577 C CA . ASP A 1 71 ? -3.124 -4.393 -2.150 1.00 97.94 71 ASP A CA 1
ATOM 578 C C . ASP A 1 71 ? -2.337 -4.763 -0.893 1.00 97.94 71 ASP A C 1
ATOM 580 O O . ASP A 1 71 ? -1.695 -5.814 -0.810 1.00 97.94 71 ASP A O 1
ATOM 584 N N . ILE A 1 72 ? -2.422 -3.914 0.127 1.00 96.31 72 ILE A N 1
ATOM 585 C CA . ILE A 1 72 ? -1.679 -4.027 1.380 1.00 96.31 72 ILE A CA 1
ATOM 586 C C . ILE A 1 72 ? -2.666 -4.178 2.535 1.00 96.31 72 ILE A C 1
ATOM 588 O O . ILE A 1 72 ? -3.517 -3.321 2.774 1.00 96.31 72 ILE A O 1
ATOM 592 N N . LYS A 1 73 ? -2.530 -5.262 3.305 1.00 94.44 73 LYS A N 1
ATOM 593 C CA . LYS A 1 73 ? -3.301 -5.454 4.542 1.00 94.44 73 LYS A CA 1
ATOM 594 C C . LYS A 1 73 ? -2.548 -4.842 5.715 1.00 94.44 73 LYS A C 1
ATOM 596 O O . LYS A 1 73 ? -1.565 -5.413 6.184 1.00 94.44 73 LYS A O 1
ATOM 601 N N . ILE A 1 74 ? -3.036 -3.708 6.201 1.00 91.19 74 ILE A N 1
ATOM 602 C CA . ILE A 1 74 ? -2.428 -2.949 7.289 1.00 91.19 74 ILE A CA 1
ATOM 603 C C . ILE A 1 74 ? -3.207 -3.217 8.587 1.00 91.19 74 ILE A C 1
ATOM 605 O O . ILE A 1 74 ? -4.370 -2.825 8.688 1.00 91.19 74 ILE A O 1
ATOM 609 N N . PRO A 1 75 ? -2.611 -3.874 9.597 1.00 89.06 75 PRO A N 1
ATOM 610 C CA . PRO A 1 75 ? -3.201 -3.962 10.923 1.00 89.06 75 PRO A CA 1
ATOM 611 C C . PRO A 1 75 ? -3.142 -2.590 11.606 1.00 89.06 75 PRO A C 1
ATOM 613 O O . PRO A 1 75 ? -2.066 -2.009 11.761 1.00 89.06 75 PRO A O 1
ATOM 616 N N . LEU A 1 76 ? -4.297 -2.081 12.027 1.00 87.50 76 LEU A N 1
ATOM 617 C CA . LEU A 1 76 ? -4.434 -0.851 12.804 1.00 87.50 76 LEU A CA 1
ATOM 618 C C . LEU A 1 76 ? -5.134 -1.153 14.128 1.00 87.50 76 LEU A C 1
ATOM 620 O O . LEU A 1 76 ? -5.941 -2.078 14.219 1.00 87.50 76 LEU A O 1
ATOM 624 N N . ILE A 1 77 ? -4.834 -0.357 15.151 1.00 86.62 77 ILE A N 1
ATOM 625 C CA . ILE A 1 77 ? -5.509 -0.446 16.442 1.00 86.62 77 ILE A CA 1
ATOM 626 C C . ILE A 1 77 ? -6.678 0.536 16.422 1.00 86.62 77 ILE A C 1
ATOM 628 O O . ILE A 1 77 ? -6.491 1.746 16.289 1.00 86.62 77 ILE A O 1
ATOM 632 N N . LEU A 1 78 ? -7.892 0.019 16.555 1.00 86.62 78 LEU A N 1
ATOM 633 C CA . LEU A 1 78 ? -9.096 0.807 16.768 1.00 86.62 78 LEU A CA 1
ATOM 634 C C . LEU A 1 78 ? -9.410 0.857 18.251 1.00 86.62 78 LEU A C 1
ATOM 636 O O . LEU A 1 78 ? -9.442 -0.173 18.913 1.00 86.62 78 LEU A O 1
ATOM 640 N N . THR A 1 79 ? -9.685 2.044 18.774 1.00 83.56 79 THR A N 1
ATOM 641 C CA . THR A 1 79 ? -10.159 2.201 20.150 1.00 83.56 79 THR A CA 1
ATOM 642 C C . THR A 1 79 ? -11.600 2.683 20.149 1.00 83.56 79 THR A C 1
ATOM 644 O O . THR A 1 79 ? -11.887 3.703 19.523 1.00 83.56 79 THR A O 1
ATOM 647 N N . HIS A 1 80 ? -12.479 1.984 20.863 1.00 82.44 80 HIS A N 1
ATOM 648 C CA . HIS A 1 80 ? -13.878 2.361 21.067 1.00 82.44 80 HIS A CA 1
ATOM 649 C C . HIS A 1 80 ? -14.284 2.037 22.509 1.00 82.44 80 HIS A C 1
ATOM 651 O O . HIS A 1 80 ? -14.015 0.940 22.994 1.00 82.44 80 HIS A O 1
ATOM 657 N N . SER A 1 81 ? -14.897 2.993 23.215 1.00 82.50 81 SER A N 1
ATOM 658 C CA . SER A 1 81 ? -15.288 2.849 24.632 1.00 82.50 81 SER A CA 1
ATOM 659 C C . SER A 1 81 ? -14.170 2.289 25.531 1.00 82.50 81 SER A C 1
ATOM 661 O O . SER A 1 81 ? -14.388 1.353 26.294 1.00 82.50 81 SER A O 1
ATOM 663 N N . ASN A 1 82 ? -12.953 2.836 25.409 1.00 79.50 82 ASN A N 1
ATOM 664 C CA . ASN A 1 82 ? -11.734 2.401 26.116 1.00 79.50 82 ASN A CA 1
ATOM 665 C C . ASN A 1 82 ? -11.288 0.949 25.858 1.00 79.50 82 ASN A C 1
ATOM 667 O O . ASN A 1 82 ? -10.377 0.468 26.525 1.00 79.50 82 ASN A O 1
ATOM 671 N N . THR A 1 83 ? -11.883 0.263 24.882 1.00 84.38 83 THR A N 1
ATOM 672 C CA . THR A 1 83 ? -11.446 -1.063 24.436 1.00 84.38 83 THR A CA 1
ATOM 673 C C . THR A 1 83 ? -10.645 -0.926 23.149 1.00 84.38 83 THR A C 1
ATOM 675 O O . THR A 1 83 ? -11.029 -0.160 22.262 1.00 84.38 83 THR A O 1
ATOM 678 N N . GLU A 1 84 ? -9.532 -1.651 23.050 1.00 87.94 84 GLU A N 1
ATOM 679 C CA . GLU A 1 84 ? -8.685 -1.684 21.858 1.00 87.94 84 GLU A CA 1
ATOM 680 C C . GLU A 1 84 ? -8.949 -2.954 21.038 1.00 87.94 84 GLU A C 1
ATOM 682 O O . GLU A 1 84 ? -9.058 -4.053 21.579 1.00 87.94 84 GLU A O 1
ATOM 687 N N . TYR A 1 85 ? -9.028 -2.794 19.721 1.00 85.38 85 TYR A N 1
ATOM 688 C CA . TYR A 1 85 ? -9.271 -3.853 18.749 1.00 85.38 85 TYR A CA 1
ATOM 689 C C . TYR A 1 85 ? -8.190 -3.784 17.673 1.00 85.38 85 TYR A C 1
ATOM 691 O O . TYR A 1 85 ? -7.927 -2.712 17.130 1.00 85.38 85 TYR A O 1
ATOM 699 N N . SER A 1 86 ? -7.560 -4.912 17.346 1.00 87.06 86 SER A N 1
ATOM 700 C CA . SER A 1 86 ? -6.655 -4.985 16.196 1.00 87.06 86 SER A CA 1
ATOM 701 C C . SER A 1 86 ? -7.446 -5.398 14.965 1.00 87.06 86 SER A C 1
ATOM 703 O O . SER A 1 86 ? -7.920 -6.529 14.881 1.00 87.06 86 SER A O 1
ATOM 705 N N . GLU A 1 87 ? -7.577 -4.480 14.014 1.00 89.88 87 GLU A N 1
ATOM 706 C CA . GLU A 1 87 ? -8.370 -4.673 12.806 1.00 89.88 87 GLU A CA 1
ATOM 707 C C . GLU A 1 87 ? -7.514 -4.522 11.552 1.00 89.88 87 GLU A C 1
ATOM 709 O O . GLU A 1 87 ? -6.556 -3.747 11.509 1.00 89.88 87 GLU A O 1
ATOM 714 N N . LYS A 1 88 ? -7.853 -5.279 10.504 1.00 91.44 88 LYS A N 1
ATOM 715 C CA . LYS A 1 88 ? -7.123 -5.246 9.231 1.00 91.44 88 LYS A CA 1
ATOM 716 C C . LYS A 1 88 ? -7.793 -4.281 8.265 1.00 91.44 88 LYS A C 1
ATOM 718 O O . LYS A 1 88 ? -8.907 -4.521 7.808 1.00 91.44 88 LYS A O 1
ATOM 723 N N . PHE A 1 89 ? -7.068 -3.233 7.909 1.00 94.38 89 PHE A N 1
ATOM 724 C CA . PHE A 1 89 ? -7.438 -2.291 6.866 1.00 94.38 89 PHE A CA 1
ATOM 725 C C . PHE A 1 89 ? -6.825 -2.741 5.542 1.00 94.38 89 PHE A C 1
ATOM 727 O O . PHE A 1 89 ? -5.724 -3.295 5.516 1.00 94.38 89 PHE A O 1
ATOM 734 N N . LEU A 1 90 ? -7.532 -2.507 4.444 1.00 96.88 90 LEU A N 1
ATOM 735 C CA . LEU A 1 90 ? -7.027 -2.731 3.097 1.00 96.88 90 LEU A CA 1
ATOM 736 C C . LEU A 1 90 ? -6.652 -1.384 2.485 1.00 96.88 90 LEU A C 1
ATOM 738 O O . LEU A 1 90 ? -7.530 -0.562 2.228 1.00 96.88 90 LEU A O 1
ATOM 742 N N . LEU A 1 91 ? -5.358 -1.172 2.269 1.00 96.94 91 LEU A N 1
ATOM 743 C CA . LEU A 1 91 ? -4.846 -0.097 1.433 1.00 96.94 91 LEU A CA 1
ATOM 744 C C . LEU A 1 91 ? -4.675 -0.654 0.022 1.00 96.94 91 LEU A C 1
ATOM 746 O O . LEU A 1 91 ? -3.872 -1.560 -0.171 1.00 96.94 91 LEU A O 1
ATOM 750 N N . SER A 1 92 ? -5.431 -0.126 -0.932 1.00 97.56 92 SER A N 1
ATOM 751 C CA . SER A 1 92 ? -5.324 -0.484 -2.346 1.00 97.56 92 SER A CA 1
ATOM 752 C C . SER A 1 92 ? -4.821 0.724 -3.121 1.00 97.56 92 SER A C 1
ATOM 754 O O . SER A 1 92 ? -5.448 1.784 -3.072 1.00 97.56 92 SER A O 1
ATOM 756 N N . VAL A 1 93 ? -3.676 0.574 -3.775 1.00 97.31 93 VAL A N 1
ATOM 757 C CA . VAL A 1 93 ? -3.012 1.606 -4.576 1.00 97.31 93 VAL A CA 1
ATOM 758 C C . VAL A 1 93 ? -3.047 1.159 -6.025 1.00 97.31 93 VAL A C 1
ATOM 760 O O . VAL A 1 93 ? -2.519 0.103 -6.358 1.00 97.31 93 VAL A O 1
ATOM 763 N N . GLU A 1 94 ? -3.667 1.950 -6.885 1.00 96.69 94 GLU A N 1
ATOM 764 C CA . GLU A 1 94 ? -3.815 1.650 -8.306 1.00 96.69 94 GLU A CA 1
ATOM 765 C C . GLU A 1 94 ? -3.211 2.795 -9.105 1.00 96.69 94 GLU A C 1
ATOM 767 O O . GLU A 1 94 ? -3.626 3.952 -8.969 1.00 96.69 94 GLU A O 1
ATOM 772 N N . ARG A 1 95 ? -2.241 2.456 -9.951 1.00 94.50 95 ARG A N 1
ATOM 773 C CA . ARG A 1 95 ? -1.607 3.377 -10.878 1.00 94.50 95 ARG A CA 1
ATOM 774 C C . ARG A 1 95 ? -1.681 2.819 -12.288 1.00 94.50 95 ARG A C 1
ATOM 776 O O . ARG A 1 95 ? -1.156 1.748 -12.564 1.00 94.50 95 ARG A O 1
ATOM 783 N N . HIS A 1 96 ? -2.269 3.601 -13.185 1.00 93.31 96 HIS A N 1
ATOM 784 C CA . HIS A 1 96 ? -2.332 3.312 -14.614 1.00 93.31 96 HIS A CA 1
ATOM 785 C C . HIS A 1 96 ? -1.913 4.553 -15.405 1.00 93.31 96 HIS A C 1
ATOM 787 O O . HIS A 1 96 ? -2.703 5.463 -15.674 1.00 93.31 96 HIS A O 1
ATOM 793 N N . ARG A 1 97 ? -0.639 4.602 -15.794 1.00 89.12 97 ARG A N 1
ATOM 794 C CA . ARG A 1 97 ? 0.038 5.753 -16.403 1.00 89.12 97 ARG A CA 1
ATOM 795 C C . ARG A 1 97 ? -0.055 6.995 -15.508 1.00 89.12 97 ARG A C 1
ATOM 797 O O . ARG A 1 97 ? 0.648 7.083 -14.505 1.00 89.12 97 ARG A O 1
ATOM 804 N N . ASN A 1 98 ? -0.926 7.933 -15.882 1.00 84.56 98 ASN A N 1
ATOM 805 C CA . ASN A 1 98 ? -1.173 9.193 -15.176 1.00 84.56 98 ASN A CA 1
ATOM 806 C C . ASN A 1 98 ? -2.465 9.144 -14.337 1.00 84.56 98 ASN A C 1
ATOM 808 O O . ASN A 1 98 ? -2.891 10.169 -13.808 1.00 84.56 98 ASN A O 1
ATOM 812 N N . HIS A 1 99 ? -3.145 7.995 -14.287 1.00 88.88 99 HIS A N 1
ATOM 813 C CA . HIS A 1 99 ? -4.345 7.801 -13.485 1.00 88.88 99 HIS A CA 1
ATOM 814 C C . HIS A 1 99 ? -3.996 7.130 -12.159 1.00 88.88 99 HIS A C 1
ATOM 816 O O . HIS A 1 99 ? -3.282 6.127 -12.148 1.00 88.88 99 HIS A O 1
ATOM 822 N N . TYR A 1 100 ? -4.554 7.669 -11.076 1.00 91.75 100 TYR A N 1
ATOM 823 C CA . TYR A 1 100 ? -4.355 7.187 -9.716 1.00 91.75 100 TYR A CA 1
ATOM 824 C C . TYR A 1 100 ? -5.690 6.908 -9.053 1.00 91.75 100 TYR A C 1
ATOM 826 O O . TYR A 1 100 ? -6.628 7.710 -9.144 1.00 91.75 100 TYR A O 1
ATOM 834 N N . LYS A 1 101 ? -5.757 5.793 -8.332 1.00 95.81 101 LYS A N 1
ATOM 835 C CA . LYS A 1 101 ? -6.919 5.433 -7.532 1.00 95.81 101 LYS A CA 1
ATOM 836 C C . LYS A 1 101 ? -6.478 4.715 -6.265 1.00 95.81 101 LYS A C 1
ATOM 838 O O . LYS A 1 101 ? -6.451 3.493 -6.194 1.00 95.81 101 LYS A O 1
ATOM 843 N N . ASN A 1 102 ? -6.206 5.502 -5.229 1.00 96.94 102 ASN A N 1
ATOM 844 C CA . ASN A 1 102 ? -5.798 4.961 -3.939 1.00 96.94 102 ASN A CA 1
ATOM 845 C C . ASN A 1 102 ? -6.989 4.956 -2.983 1.00 96.94 102 ASN A C 1
ATOM 847 O O . ASN A 1 102 ? -7.750 5.927 -2.888 1.00 96.94 102 ASN A O 1
ATOM 851 N N . THR A 1 103 ? -7.176 3.839 -2.288 1.00 97.75 103 THR A N 1
ATOM 852 C CA . THR A 1 103 ? -8.261 3.649 -1.329 1.00 97.75 103 THR A CA 1
ATOM 8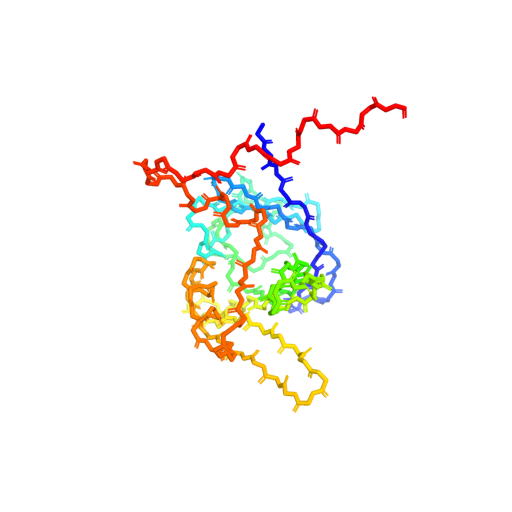53 C C . THR A 1 103 ? -7.757 3.033 -0.041 1.00 97.75 103 THR A C 1
ATOM 855 O O . THR A 1 103 ? -6.916 2.140 -0.048 1.00 97.75 103 THR A O 1
ATOM 858 N N . LEU A 1 104 ? -8.324 3.477 1.075 1.00 96.94 104 LEU A N 1
ATOM 859 C CA . LEU A 1 104 ? -8.186 2.815 2.364 1.00 96.94 104 LEU A CA 1
ATOM 860 C C . LEU A 1 104 ? -9.572 2.343 2.780 1.00 96.94 104 LEU A C 1
ATOM 862 O O . LEU A 1 104 ? -10.503 3.147 2.831 1.00 96.94 104 LEU A O 1
ATOM 866 N N . SER A 1 105 ? -9.710 1.049 3.051 1.00 96.62 105 SER A N 1
ATOM 867 C CA . SER A 1 105 ? -10.995 0.426 3.360 1.00 96.62 105 SER A CA 1
ATOM 868 C C . SER A 1 105 ? -10.932 -0.415 4.629 1.00 96.62 105 SER A C 1
ATOM 870 O O . SER A 1 105 ? -9.914 -1.038 4.933 1.00 96.62 105 SER A O 1
ATOM 872 N N . PHE A 1 106 ? -12.039 -0.449 5.360 1.00 93.62 106 PHE A N 1
ATOM 873 C CA . PHE A 1 106 ? -12.220 -1.231 6.574 1.00 93.62 106 PHE A CA 1
ATOM 874 C C . PHE A 1 106 ? -13.604 -1.865 6.579 1.00 93.62 106 PHE A C 1
ATOM 876 O O . PHE A 1 106 ? -14.624 -1.176 6.532 1.00 93.62 106 PHE A O 1
ATOM 883 N N . LEU A 1 107 ? -13.623 -3.192 6.659 1.00 90.25 107 LEU A N 1
ATOM 884 C CA . LEU A 1 107 ? -14.848 -3.963 6.771 1.00 90.25 107 LEU A CA 1
ATOM 885 C C . LEU A 1 107 ? -15.117 -4.270 8.244 1.00 90.25 107 LEU A C 1
ATOM 887 O O . LEU A 1 107 ? -14.447 -5.108 8.841 1.00 90.25 107 LEU A O 1
ATOM 891 N N . SER A 1 108 ? -16.121 -3.606 8.805 1.00 84.81 108 SER A N 1
ATOM 892 C CA . SER A 1 108 ? -16.752 -4.010 10.059 1.00 84.81 108 SER A CA 1
ATOM 893 C C . SER A 1 108 ? -17.882 -5.001 9.766 1.00 84.81 108 SER A C 1
ATOM 895 O O . SER A 1 108 ? -18.388 -5.037 8.643 1.00 84.81 108 SER A O 1
ATOM 897 N N . LYS A 1 109 ? -18.304 -5.783 10.772 1.00 81.06 109 LYS A N 1
ATOM 898 C CA . LYS A 1 109 ? -19.304 -6.868 10.649 1.00 81.06 109 LYS A CA 1
ATOM 899 C C . LYS A 1 109 ? -20.522 -6.494 9.796 1.00 81.06 109 LYS A C 1
ATOM 901 O O . LYS A 1 109 ? -20.955 -7.304 8.986 1.00 81.06 109 LYS A O 1
ATOM 906 N N . ASP A 1 110 ? -21.001 -5.259 9.940 1.00 83.06 110 ASP A N 1
ATOM 907 C CA . ASP A 1 110 ? -22.244 -4.797 9.317 1.00 83.06 110 ASP A CA 1
ATOM 908 C C . ASP A 1 110 ? -22.037 -3.669 8.292 1.00 83.06 110 ASP A C 1
ATOM 910 O O . ASP A 1 110 ? -22.998 -3.190 7.689 1.00 83.06 110 ASP A O 1
ATOM 914 N N . ARG A 1 111 ? -20.799 -3.184 8.103 1.00 88.75 111 ARG A N 1
ATOM 915 C CA . ARG A 1 111 ? -20.544 -2.003 7.264 1.00 88.75 111 ARG A CA 1
ATOM 916 C C . ARG A 1 111 ? -19.135 -1.965 6.690 1.00 88.75 111 ARG A C 1
ATOM 918 O O . ARG A 1 111 ? -18.158 -2.216 7.387 1.00 88.75 111 ARG A O 1
ATOM 925 N N . ASN A 1 112 ? -19.043 -1.555 5.428 1.00 93.06 112 ASN A N 1
ATOM 926 C CA . ASN A 1 112 ? -17.785 -1.215 4.775 1.00 93.06 112 ASN A CA 1
ATOM 927 C C . ASN A 1 112 ? -17.562 0.304 4.830 1.00 93.06 112 ASN A C 1
ATOM 929 O O . ASN A 1 112 ? -18.411 1.068 4.367 1.00 93.06 112 ASN A O 1
ATOM 933 N N . TYR A 1 113 ? -16.429 0.723 5.383 1.00 94.25 113 TYR A N 1
ATOM 934 C CA . TYR A 1 113 ? -15.953 2.103 5.377 1.00 94.25 113 TYR A CA 1
ATOM 935 C C . TYR A 1 113 ? -14.832 2.213 4.353 1.00 94.25 113 TYR A C 1
ATOM 937 O O . TYR A 1 113 ? -13.902 1.409 4.378 1.00 94.25 113 TYR A O 1
ATOM 945 N N . SER A 1 114 ? -14.894 3.190 3.454 1.00 96.75 114 SER A N 1
ATOM 946 C CA . SER A 1 114 ? -13.883 3.353 2.410 1.00 96.75 114 SER A CA 1
ATOM 947 C C . SER A 1 114 ? -13.680 4.822 2.080 1.00 96.75 114 SER A C 1
ATOM 949 O O . SER A 1 114 ? -14.644 5.572 1.932 1.00 96.75 114 SER A O 1
ATOM 951 N N . VAL A 1 115 ? -12.421 5.229 1.951 1.00 97.44 115 VAL A N 1
ATOM 952 C CA . VAL A 1 115 ? -12.035 6.594 1.587 1.00 97.44 115 VAL A CA 1
ATOM 953 C C . VAL A 1 115 ? -11.039 6.577 0.437 1.00 97.44 115 VAL A C 1
ATOM 955 O O . VAL A 1 115 ? -10.267 5.632 0.287 1.00 97.44 115 VAL A O 1
ATOM 958 N N . LYS A 1 116 ? -11.053 7.645 -0.364 1.00 97.69 116 LYS A N 1
ATOM 959 C CA . LYS A 1 116 ? -10.112 7.891 -1.465 1.00 97.69 116 LYS A CA 1
ATOM 960 C C . LYS A 1 116 ? -9.175 9.042 -1.117 1.00 97.69 116 LYS A C 1
ATOM 962 O O . LYS A 1 116 ? -9.616 10.012 -0.493 1.00 97.69 116 LYS A O 1
ATOM 967 N N . GLY A 1 117 ? -7.934 8.976 -1.575 1.00 94.94 117 GLY A N 1
ATOM 968 C CA . GLY A 1 117 ? -6.906 9.997 -1.359 1.00 94.94 117 GLY A CA 1
ATOM 969 C C . GLY A 1 117 ? -5.741 9.812 -2.323 1.00 94.94 117 GLY A C 1
ATOM 970 O O . GLY A 1 117 ? -5.735 8.847 -3.084 1.00 94.94 117 GLY A O 1
ATOM 971 N N . TYR A 1 118 ? -4.797 10.744 -2.305 1.00 90.81 118 TYR A N 1
ATOM 972 C CA . TYR A 1 118 ? -3.588 10.696 -3.122 1.00 90.81 118 TYR A CA 1
ATOM 973 C C . TYR A 1 118 ? -2.453 10.009 -2.368 1.00 90.81 118 TYR A C 1
ATOM 975 O O . TYR A 1 118 ? -1.935 9.001 -2.837 1.00 90.81 118 TYR A O 1
ATOM 983 N N . ASP A 1 119 ? -2.151 10.485 -1.163 1.00 90.56 119 ASP A N 1
ATOM 984 C CA . ASP A 1 119 ? -1.084 9.961 -0.316 1.00 90.56 119 ASP A CA 1
ATOM 985 C C . ASP A 1 119 ? -1.614 9.211 0.918 1.00 90.56 119 ASP A C 1
ATOM 987 O O . ASP A 1 119 ? -2.814 9.176 1.227 1.00 90.56 119 ASP A O 1
ATOM 991 N N . LEU A 1 120 ? -0.692 8.567 1.631 1.00 89.81 120 LEU A N 1
ATOM 992 C CA . LEU A 1 120 ? -1.007 7.782 2.817 1.00 89.81 120 LEU A CA 1
ATOM 993 C C . LEU A 1 120 ? -1.574 8.630 3.974 1.00 89.81 120 LEU A C 1
ATOM 995 O O . LEU A 1 120 ? -2.457 8.157 4.696 1.00 89.81 120 LEU A O 1
ATOM 999 N N . GLU A 1 121 ? -1.083 9.856 4.173 1.00 88.44 121 GLU A N 1
ATOM 1000 C CA . GLU A 1 121 ? -1.509 10.736 5.268 1.00 88.44 121 GLU A CA 1
ATOM 1001 C C . GLU A 1 121 ? -2.970 11.161 5.083 1.00 88.44 121 GLU A C 1
ATOM 1003 O O . GLU A 1 121 ? -3.791 11.027 6.000 1.00 88.44 121 GLU A O 1
ATOM 1008 N N . GLU A 1 122 ? -3.318 11.597 3.873 1.00 92.50 122 GLU A N 1
ATOM 1009 C CA . GLU A 1 122 ? -4.667 12.001 3.494 1.00 92.50 122 GLU A CA 1
ATOM 1010 C C . GLU A 1 122 ? -5.664 10.852 3.686 1.00 92.50 122 GLU A C 1
ATOM 1012 O O . GLU A 1 122 ? -6.749 11.046 4.250 1.00 92.50 122 GLU A O 1
ATOM 1017 N N . LEU A 1 123 ? -5.291 9.638 3.266 1.00 93.88 123 LEU A N 1
ATOM 1018 C CA . LEU A 1 123 ? -6.110 8.438 3.434 1.00 93.88 123 LEU A CA 1
ATOM 1019 C C . LEU A 1 123 ? -6.406 8.157 4.912 1.00 93.88 123 LEU A C 1
ATOM 1021 O O . LEU A 1 123 ? -7.564 7.936 5.278 1.00 93.88 123 LEU A O 1
ATOM 1025 N N . PHE A 1 124 ? -5.397 8.218 5.786 1.00 90.75 124 PHE A N 1
ATOM 1026 C CA . PHE A 1 124 ? -5.606 8.035 7.224 1.00 90.75 124 PHE A CA 1
ATOM 1027 C C . PHE A 1 124 ? -6.472 9.138 7.830 1.00 90.75 124 PHE A C 1
ATOM 1029 O O . PHE A 1 124 ? -7.365 8.847 8.632 1.00 90.75 124 PHE A O 1
ATOM 1036 N N . PHE A 1 125 ? -6.233 10.395 7.457 1.00 89.12 125 PHE A N 1
ATOM 1037 C CA . PHE A 1 125 ? -7.015 11.524 7.950 1.00 89.12 125 PHE A CA 1
ATOM 1038 C C . PHE A 1 125 ? -8.493 11.403 7.562 1.00 89.12 125 PHE A C 1
ATOM 1040 O O . PHE A 1 125 ? -9.376 11.555 8.411 1.00 89.12 125 PHE A O 1
ATOM 1047 N N . LYS A 1 126 ? -8.781 11.068 6.300 1.00 94.31 126 LYS A N 1
ATOM 1048 C CA . LYS A 1 126 ? -10.150 10.847 5.824 1.00 94.31 126 LYS A CA 1
ATOM 1049 C C . LYS A 1 126 ? -10.801 9.652 6.511 1.00 94.31 126 LYS A C 1
ATOM 1051 O O . LYS A 1 126 ? -11.938 9.771 6.957 1.00 94.31 126 LYS A O 1
ATOM 1056 N N . MET A 1 127 ? -10.084 8.540 6.672 1.00 93.31 127 MET A N 1
ATOM 1057 C CA . MET A 1 127 ? -10.628 7.351 7.333 1.00 93.31 127 MET A CA 1
ATOM 1058 C C . MET A 1 127 ? -10.999 7.629 8.795 1.00 93.31 127 MET A C 1
ATOM 1060 O O . MET A 1 127 ? -12.066 7.221 9.244 1.00 93.31 127 MET A O 1
ATOM 1064 N N . LYS A 1 128 ? -10.187 8.405 9.529 1.00 89.38 128 LYS A N 1
ATOM 1065 C CA . LYS A 1 128 ? -10.537 8.847 10.892 1.00 89.38 128 LYS A CA 1
ATOM 1066 C C . LYS A 1 128 ? -11.863 9.615 10.949 1.00 89.38 128 LYS A C 1
ATOM 1068 O O . LYS A 1 128 ? -12.555 9.533 11.957 1.00 89.38 128 LYS A O 1
ATOM 1073 N N . ARG A 1 129 ? -12.207 10.367 9.898 1.00 90.38 129 ARG A N 1
ATOM 1074 C CA . ARG A 1 129 ? -13.470 11.122 9.805 1.00 90.38 129 ARG A CA 1
ATOM 1075 C C . ARG A 1 129 ? -14.655 10.267 9.358 1.00 90.38 129 ARG A C 1
ATOM 1077 O O . ARG A 1 129 ? -15.780 10.592 9.718 1.00 90.38 129 ARG A O 1
ATOM 1084 N N . GLU A 1 130 ? -14.397 9.233 8.563 1.00 93.06 130 GLU A N 1
ATOM 1085 C CA . GLU A 1 130 ? -15.413 8.318 8.027 1.00 93.06 130 GLU A CA 1
ATOM 1086 C C . GLU A 1 130 ? -15.896 7.304 9.077 1.00 93.06 130 GLU A C 1
ATOM 1088 O O . GLU A 1 130 ? -17.053 6.878 9.063 1.00 93.06 130 GLU A O 1
ATOM 1093 N N . LEU A 1 131 ? -15.024 6.927 10.018 1.00 90.00 131 LEU A N 1
ATOM 1094 C CA . LEU A 1 131 ? -15.390 6.035 11.114 1.00 90.00 131 LEU A CA 1
ATOM 1095 C C . LEU A 1 131 ? -16.462 6.654 12.038 1.00 90.00 131 LEU A C 1
ATOM 1097 O O . LEU A 1 131 ? -16.518 7.875 12.209 1.00 90.00 131 LEU A O 1
ATOM 1101 N N . PRO A 1 132 ? -17.313 5.830 12.684 1.00 85.62 132 PRO A N 1
ATOM 1102 C CA . PRO A 1 132 ? -18.334 6.327 13.600 1.00 85.62 132 PRO A CA 1
ATOM 1103 C C . PRO A 1 132 ? -17.739 7.127 14.764 1.00 85.62 132 PRO A C 1
ATOM 1105 O O . P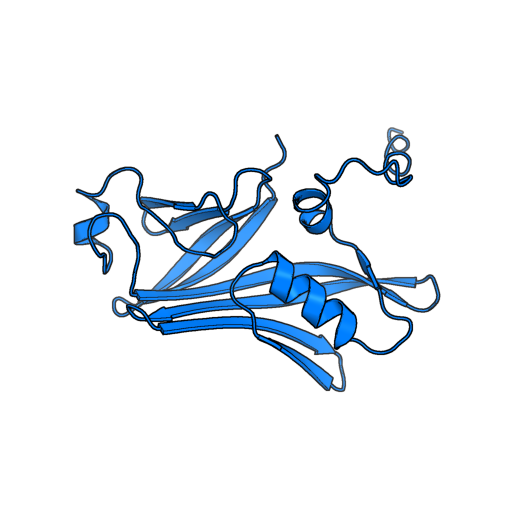RO A 1 132 ? -16.651 6.823 15.259 1.00 85.62 132 PRO A O 1
ATOM 1108 N N . LYS A 1 133 ? -18.494 8.116 15.261 1.00 80.25 133 LYS A N 1
ATOM 1109 C CA . LYS A 1 133 ? -18.101 8.895 16.445 1.00 80.25 133 LYS A CA 1
ATOM 1110 C C . LYS A 1 133 ? -17.772 7.959 17.613 1.00 80.25 133 LYS A C 1
ATOM 1112 O O . LYS A 1 133 ? -18.559 7.077 17.933 1.00 80.25 133 LYS A O 1
ATOM 1117 N N . GLY A 1 134 ? -16.627 8.188 18.253 1.00 71.81 134 GLY A N 1
ATOM 1118 C CA . GLY A 1 134 ? -16.134 7.373 19.368 1.00 71.81 134 GLY A CA 1
ATOM 1119 C C . GLY A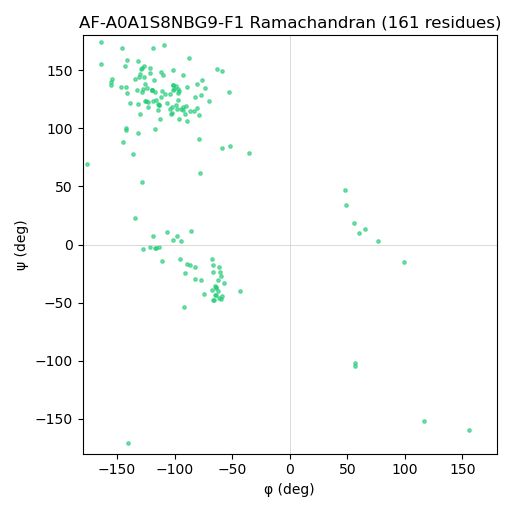 1 134 ? -15.087 6.330 18.973 1.00 71.81 134 GLY A C 1
ATOM 1120 O O . GLY A 1 134 ? -14.374 5.851 19.851 1.00 71.81 134 GLY A O 1
ATOM 1121 N N . TYR A 1 135 ? -14.934 6.029 17.679 1.00 80.12 135 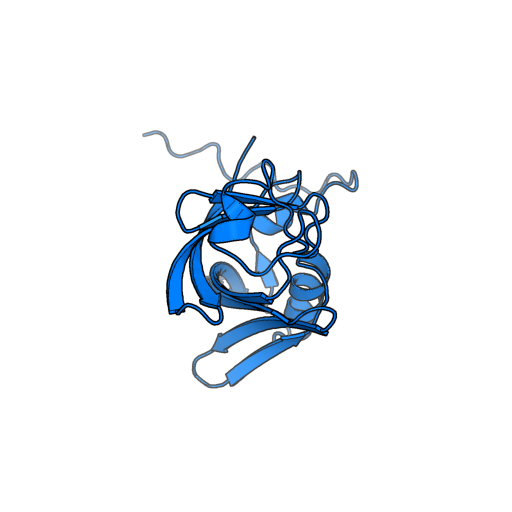TYR A N 1
ATOM 1122 C CA . TYR A 1 135 ? -13.771 5.295 17.186 1.00 80.12 135 TYR A CA 1
ATOM 1123 C C . TYR A 1 135 ? -12.577 6.235 17.026 1.00 80.12 135 TYR A C 1
ATOM 1125 O O . TYR A 1 135 ? -12.703 7.345 16.511 1.00 80.12 135 TYR A O 1
ATOM 1133 N N . ASN A 1 136 ? -11.400 5.768 17.429 1.00 80.94 136 ASN A N 1
ATOM 1134 C CA . ASN A 1 136 ? -10.134 6.423 17.125 1.00 80.94 136 ASN A CA 1
ATOM 1135 C C . ASN A 1 136 ? -9.142 5.398 16.565 1.00 80.94 136 ASN A C 1
ATOM 1137 O O . ASN A 1 136 ? -9.141 4.240 16.980 1.00 80.94 136 ASN A O 1
ATOM 1141 N N . ILE A 1 137 ? -8.307 5.827 15.619 1.00 81.69 137 ILE A N 1
ATOM 1142 C CA . ILE A 1 137 ? -7.259 4.994 15.025 1.00 81.69 137 ILE A CA 1
ATOM 1143 C C . ILE A 1 137 ? -5.944 5.310 15.732 1.00 81.69 137 ILE A C 1
ATOM 1145 O O . ILE A 1 137 ? -5.411 6.415 15.595 1.00 81.69 137 ILE A O 1
ATOM 1149 N N . LYS A 1 138 ? -5.387 4.313 16.418 1.00 72.56 138 LYS A N 1
ATOM 1150 C CA . LYS A 1 138 ? -3.981 4.264 16.815 1.00 72.56 138 LYS A CA 1
ATOM 1151 C C . LYS A 1 138 ? -3.217 3.399 15.817 1.00 72.56 138 LYS A C 1
ATOM 1153 O O . LYS A 1 138 ? -3.655 2.324 15.416 1.00 72.56 138 LYS A O 1
ATOM 1158 N N . SER A 1 139 ? -2.046 3.858 15.408 1.00 67.38 139 SER A N 1
ATOM 1159 C CA . SER A 1 139 ? -1.148 3.047 14.596 1.00 67.38 139 SER A CA 1
ATOM 1160 C C . SER A 1 139 ? 0.280 3.506 14.784 1.00 67.38 139 SER A C 1
ATOM 1162 O O . SER A 1 139 ? 0.541 4.706 14.835 1.00 67.38 139 SER A O 1
ATOM 1164 N N . TYR A 1 140 ? 1.210 2.555 14.813 1.00 65.19 140 TYR A N 1
ATOM 1165 C CA . TYR A 1 140 ? 2.633 2.861 14.725 1.00 65.19 140 TYR A CA 1
ATOM 1166 C C . TYR A 1 140 ? 2.968 3.581 13.413 1.00 65.19 140 TYR A C 1
ATOM 1168 O O . TYR A 1 140 ? 3.871 4.411 13.403 1.00 65.19 140 TYR A O 1
ATOM 1176 N N . LEU A 1 141 ? 2.191 3.374 12.340 1.00 67.06 141 LEU A N 1
ATOM 1177 C CA . LEU A 1 141 ? 2.310 4.172 11.116 1.00 67.06 141 LEU A CA 1
ATOM 1178 C C . LEU A 1 141 ? 2.006 5.649 11.358 1.00 67.06 141 LEU A C 1
ATOM 1180 O O . LEU A 1 141 ? 2.613 6.493 10.720 1.00 67.06 141 LEU A O 1
ATOM 1184 N N . LEU A 1 142 ? 1.135 5.997 12.312 1.00 68.06 142 LEU A N 1
ATOM 1185 C CA . LEU A 1 142 ? 0.871 7.407 12.606 1.00 68.06 142 LEU A CA 1
ATOM 1186 C C . LEU A 1 142 ? 2.089 8.120 13.212 1.00 68.06 142 LEU A C 1
ATOM 1188 O O . LEU A 1 142 ? 2.227 9.329 13.049 1.00 68.06 142 LEU A O 1
ATOM 1192 N N . SER A 1 143 ? 3.012 7.382 13.841 1.00 68.50 143 SER A N 1
ATOM 1193 C CA . SER A 1 143 ? 4.289 7.945 14.306 1.00 68.50 143 SER A CA 1
ATOM 1194 C C . SER A 1 143 ? 5.207 8.388 13.158 1.00 68.50 143 SER A C 1
ATOM 1196 O O . SER A 1 143 ? 6.117 9.190 13.376 1.00 68.50 143 SER A O 1
ATOM 1198 N N . ILE A 1 144 ? 4.957 7.908 11.931 1.00 68.81 144 ILE A N 1
ATOM 1199 C CA . ILE A 1 144 ? 5.653 8.353 10.719 1.00 68.81 144 ILE A CA 1
ATOM 1200 C C . ILE A 1 144 ? 5.285 9.812 10.404 1.00 68.81 144 ILE A C 1
ATOM 1202 O O . ILE A 1 144 ? 6.175 10.585 10.061 1.00 68.81 144 ILE A O 1
ATOM 1206 N N . PHE A 1 145 ? 4.021 10.208 10.602 1.00 64.12 145 PHE A N 1
ATOM 1207 C CA . PHE A 1 145 ? 3.521 11.558 10.288 1.00 64.12 145 PHE A CA 1
ATOM 1208 C C . PHE A 1 145 ? 3.812 12.608 11.378 1.00 64.12 145 PHE A C 1
ATOM 1210 O O . PHE A 1 145 ? 3.806 13.807 11.106 1.00 64.12 145 PHE A O 1
ATOM 1217 N N . ASN A 1 146 ? 4.098 12.195 12.619 1.00 57.72 146 ASN A N 1
ATOM 1218 C CA . ASN A 1 146 ? 4.322 13.103 13.755 1.00 57.72 146 ASN A CA 1
ATOM 1219 C C . ASN A 1 146 ? 5.727 13.749 13.752 1.00 57.72 146 ASN A C 1
ATOM 1221 O O . ASN A 1 146 ? 6.515 13.556 14.676 1.00 57.72 146 ASN A O 1
ATOM 1225 N N . ASN A 1 147 ? 6.044 14.530 12.715 1.00 48.06 147 ASN A N 1
ATOM 1226 C CA . ASN A 1 147 ? 7.244 15.379 12.637 1.00 48.06 147 ASN A CA 1
ATOM 1227 C C . ASN A 1 147 ? 6.938 16.887 12.789 1.00 48.06 147 ASN A C 1
ATOM 1229 O O . ASN A 1 147 ? 7.825 17.714 12.587 1.00 48.06 147 ASN A O 1
ATOM 1233 N N . LYS A 1 148 ? 5.721 17.280 13.189 1.00 44.47 148 LYS A N 1
ATOM 1234 C CA . LYS A 1 148 ? 5.497 18.618 13.759 1.00 44.47 148 LYS A CA 1
ATOM 1235 C C . LYS A 1 148 ? 5.771 18.522 15.253 1.00 44.47 148 LYS A C 1
ATOM 1237 O O . LYS A 1 148 ? 5.094 17.766 15.939 1.00 44.47 148 LYS A O 1
ATOM 1242 N N . GLY A 1 149 ? 6.810 19.215 15.716 1.00 38.97 149 GLY A N 1
ATOM 1243 C CA . GLY A 1 149 ? 7.255 19.224 17.107 1.00 38.97 149 GLY A CA 1
ATOM 1244 C C . GLY A 1 149 ? 6.173 19.714 18.064 1.00 38.97 149 GLY A C 1
ATOM 1245 O O . GLY A 1 149 ? 6.171 20.870 18.464 1.00 38.97 149 GLY A O 1
ATOM 1246 N N . GLU A 1 150 ? 5.280 18.816 18.456 1.00 36.03 150 GLU A N 1
ATOM 1247 C CA . GLU A 1 150 ? 4.401 18.976 19.599 1.00 36.03 150 GLU A CA 1
ATOM 1248 C C . GLU A 1 150 ? 4.629 17.802 20.543 1.00 36.03 150 GLU A C 1
ATOM 1250 O O . GLU A 1 150 ? 4.414 16.638 20.202 1.00 36.03 150 GLU A O 1
ATOM 1255 N N . ASN A 1 151 ? 5.080 18.154 21.747 1.00 38.28 151 ASN A N 1
ATOM 1256 C CA . ASN A 1 151 ? 5.108 17.322 22.939 1.00 38.28 151 ASN A CA 1
ATOM 1257 C C . ASN A 1 151 ? 3.718 16.724 23.202 1.00 38.28 151 ASN A C 1
ATOM 1259 O O . ASN A 1 151 ? 2.951 17.251 24.003 1.00 38.28 151 ASN A O 1
ATOM 1263 N N . ASN A 1 152 ? 3.392 15.606 22.564 1.00 36.47 152 ASN A N 1
ATOM 1264 C CA . ASN A 1 152 ? 2.236 14.803 22.922 1.00 36.47 152 ASN A CA 1
ATOM 1265 C C . ASN A 1 152 ? 2.730 13.474 23.478 1.00 36.47 152 ASN A C 1
ATOM 1267 O O . ASN A 1 152 ? 3.251 12.634 22.754 1.00 36.47 152 ASN A O 1
ATOM 1271 N N . LYS A 1 153 ? 2.565 13.347 24.798 1.00 35.56 153 LYS A N 1
ATOM 1272 C CA . LYS A 1 153 ? 2.764 12.182 25.670 1.00 35.56 153 LYS A CA 1
ATOM 1273 C C . LYS A 1 153 ? 2.397 10.835 25.015 1.00 35.56 153 LYS A C 1
ATOM 1275 O O . LYS A 1 153 ? 1.352 10.267 25.320 1.00 35.56 153 LYS A O 1
ATOM 1280 N N . PHE A 1 154 ? 3.265 10.298 24.167 1.00 38.69 154 PHE A N 1
ATOM 1281 C CA . PHE A 1 154 ? 3.175 8.922 23.665 1.00 38.69 154 PHE A CA 1
ATOM 1282 C C . PHE A 1 154 ? 4.418 8.081 23.989 1.00 38.69 154 PHE A C 1
ATOM 1284 O O . PHE A 1 154 ? 4.402 6.878 23.753 1.00 38.69 154 PHE A O 1
ATOM 1291 N N . ASP A 1 155 ? 5.432 8.667 24.633 1.00 30.83 155 ASP A N 1
ATOM 1292 C CA . ASP A 1 155 ? 6.700 7.989 24.943 1.00 30.83 155 ASP A CA 1
ATOM 1293 C C . ASP A 1 155 ? 6.710 7.171 26.249 1.00 30.83 155 ASP A C 1
ATOM 1295 O O . ASP A 1 155 ? 7.761 6.699 26.656 1.00 30.83 155 ASP A O 1
ATOM 1299 N N . ASN A 1 156 ? 5.565 6.921 26.897 1.00 31.16 156 ASN A N 1
ATOM 1300 C CA . ASN A 1 156 ? 5.519 6.152 28.154 1.00 31.16 156 ASN A CA 1
ATOM 1301 C C . ASN A 1 156 ? 4.504 4.998 28.138 1.00 31.16 156 ASN A C 1
ATOM 1303 O O . ASN A 1 156 ? 3.646 4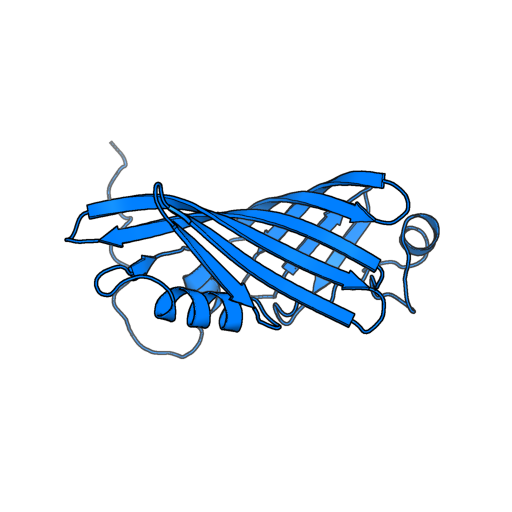.925 29.013 1.00 31.16 156 ASN A O 1
ATOM 1307 N N . ILE A 1 157 ? 4.570 4.088 27.155 1.00 38.06 157 ILE A N 1
ATOM 1308 C CA . ILE A 1 157 ? 3.815 2.813 27.238 1.00 38.06 157 ILE A CA 1
ATOM 1309 C C . ILE A 1 157 ? 4.673 1.550 27.022 1.00 38.06 157 ILE A C 1
ATOM 1311 O O . ILE A 1 157 ? 4.187 0.455 27.261 1.00 38.06 157 ILE A O 1
ATOM 1315 N N . PHE A 1 158 ? 5.969 1.632 26.704 1.00 35.16 158 PHE A N 1
ATOM 1316 C CA . PHE A 1 158 ? 6.800 0.416 26.650 1.00 35.16 158 PHE A CA 1
ATOM 1317 C C . PHE A 1 158 ? 8.161 0.604 27.308 1.00 35.16 158 PHE A C 1
ATOM 1319 O O . PHE A 1 158 ? 9.186 0.739 26.645 1.00 35.16 158 PHE A O 1
ATOM 1326 N N . GLN A 1 159 ? 8.149 0.561 28.641 1.00 32.25 159 GLN A N 1
ATOM 1327 C CA . GLN A 1 159 ? 9.330 0.226 29.431 1.00 32.25 159 GLN A CA 1
ATOM 1328 C C . GLN A 1 159 ? 9.053 -0.772 30.565 1.00 32.25 159 GLN A C 1
ATOM 1330 O O . GLN A 1 159 ? 9.845 -0.852 31.491 1.00 32.25 159 GLN A O 1
ATOM 1335 N N . GLU A 1 160 ? 7.994 -1.586 30.484 1.00 30.88 160 GLU A N 1
ATOM 1336 C CA . GLU A 1 160 ? 7.818 -2.721 31.402 1.00 30.88 160 GLU A CA 1
ATOM 1337 C C . GLU A 1 160 ? 7.230 -3.939 30.682 1.00 30.88 160 GLU A C 1
ATOM 1339 O O . GLU A 1 160 ? 6.039 -4.024 30.394 1.00 30.88 160 GLU A O 1
ATOM 1344 N N . SER A 1 161 ? 8.107 -4.878 30.337 1.00 30.61 161 SER A N 1
ATOM 1345 C CA . SER A 1 161 ? 7.863 -6.331 30.370 1.00 30.61 161 SER A CA 1
ATOM 1346 C C . SER A 1 161 ? 9.163 -7.048 29.997 1.00 30.61 161 SER A C 1
ATOM 1348 O O . SER A 1 161 ? 9.308 -7.641 28.933 1.00 30.61 161 SER A O 1
ATOM 1350 N N . VAL A 1 162 ? 10.138 -6.952 30.902 1.00 33.91 162 VAL A N 1
ATOM 1351 C CA . VAL A 1 162 ? 11.149 -7.995 31.082 1.00 33.91 162 VAL A CA 1
ATOM 1352 C C . VAL A 1 162 ? 10.947 -8.516 32.498 1.00 33.91 162 VAL A C 1
ATOM 1354 O O . VAL A 1 162 ? 11.363 -7.879 33.463 1.00 33.91 162 VAL A O 1
ATOM 1357 N N . LEU A 1 163 ? 10.250 -9.642 32.591 1.00 33.44 163 LEU A N 1
ATOM 1358 C CA . LEU A 1 163 ? 10.432 -10.646 33.631 1.00 33.44 163 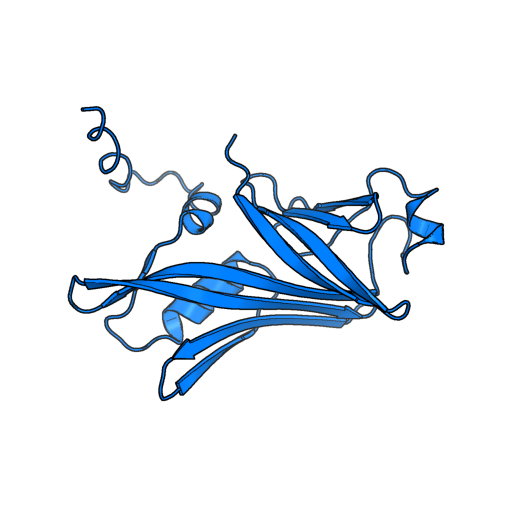LEU A CA 1
ATOM 1359 C C . LEU A 1 163 ? 10.586 -11.983 32.912 1.00 33.44 163 LEU A C 1
ATOM 1361 O O . LEU A 1 163 ? 9.763 -12.240 32.003 1.00 33.44 163 LEU A O 1
#

InterPro domains:
  IPR046271 Protein of unknown function DUF6304 [PF19822] (5-145)

Secondary structure (DSSP, 8-state):
--PEEEEEEEEETTEEEEEEEEEETTEEEEEETTEEEEESSSS---EES-HHHHHHHS-EETTEE-EEEEEEEEEEEEEETTEEEEEEEEEEEEEETTEEEEEEEEEETTEEEEEEESSHHHHHHHHHHHSPTT-EEE-TTHHHH--S----S-S-S-S----

Foldseek 3Di:
DDWDKWWKWKQFPVGIDIWIWTQALQEIWIGDPNFIWTDRPQQPFTFGPDVPVVVVVADDDPRTGAFMKIWTWDFWWKAAPNDTDTFTWIWIWGGHHPDTWTKIWGDDPVDIFMDTDRGPVVRQVVSQVRDDPRIDIDDPSVVSVPPPDDPDPPPPDPDDDDD

Organism: Clostridium saccharobutylicum (NCBI:txid169679)

Sequence (163 aa):
MVNIKYNALYTDNLGCEKAVVYFSKKGLQLDIRGCSFENEYLDFDFVAKSSNEAKHLFYMKDNELIDYVLDIKIPLILTHSNTEYSEKFLLSVERHRNHYKNTLSFLSKDRNYSVKGYDLEELFFKMKRELPKGYNIKSYLLSIFNNKGENNKFDNIFQESVL